Protein AF-A0A193GA38-F1 (afdb_monomer_lite)

Structure (mmCIF, N/CA/C/O backbone):
data_AF-A0A193GA38-F1
#
_entry.id   AF-A0A193GA38-F1
#
loop_
_atom_site.group_PDB
_atom_site.id
_atom_site.type_symbol
_atom_site.label_atom_id
_atom_site.label_alt_id
_atom_site.label_comp_id
_atom_site.label_asym_id
_atom_site.label_entity_id
_atom_site.label_seq_id
_atom_site.pdbx_PDB_ins_code
_atom_site.Cartn_x
_atom_site.Cartn_y
_atom_site.Cartn_z
_atom_site.occupancy
_atom_site.B_iso_or_equiv
_atom_site.auth_seq_id
_atom_site.auth_comp_id
_atom_site.auth_asym_id
_atom_site.auth_atom_id
_atom_site.pdbx_PDB_model_num
ATOM 1 N N . MET A 1 1 ? -69.947 -7.173 18.883 1.00 41.47 1 MET A N 1
ATOM 2 C CA . MET A 1 1 ? -69.121 -7.983 17.957 1.00 41.47 1 MET A CA 1
ATOM 3 C C . MET A 1 1 ? -67.775 -8.250 18.630 1.00 41.47 1 MET A C 1
ATOM 5 O O . MET A 1 1 ? -67.288 -7.370 19.322 1.00 41.47 1 MET A O 1
ATOM 9 N N . LYS A 1 2 ? -67.277 -9.490 18.556 1.00 36.56 2 LYS A N 1
ATOM 10 C CA . LYS A 1 2 ? -66.236 -10.093 19.418 1.00 36.56 2 LYS A CA 1
ATOM 11 C C . LYS A 1 2 ? -64.826 -9.499 19.220 1.00 36.56 2 LYS A C 1
ATOM 13 O O . LYS A 1 2 ? -64.361 -9.419 18.090 1.00 36.56 2 LYS A O 1
ATOM 18 N N . MET A 1 3 ? -64.126 -9.218 20.326 1.00 43.97 3 MET A N 1
ATOM 19 C CA . MET A 1 3 ? -62.656 -9.133 20.397 1.00 43.97 3 MET A CA 1
ATOM 20 C C . MET A 1 3 ? -62.019 -10.499 20.110 1.00 43.97 3 MET A C 1
ATOM 22 O O . MET A 1 3 ? -62.497 -11.495 20.654 1.00 43.97 3 MET A O 1
ATOM 26 N N . LYS A 1 4 ? -60.903 -10.531 19.362 1.00 42.12 4 LYS A N 1
ATOM 27 C CA . LYS A 1 4 ? -59.878 -11.594 19.415 1.00 42.12 4 LYS A CA 1
ATOM 28 C C . LYS A 1 4 ? -58.496 -11.053 18.995 1.00 42.12 4 LYS A C 1
ATOM 30 O O . LYS A 1 4 ? -58.245 -10.861 17.814 1.00 42.12 4 LYS A O 1
ATOM 35 N N . PHE A 1 5 ? -57.602 -10.871 19.962 1.00 50.97 5 PHE A N 1
ATOM 36 C CA . PHE A 1 5 ? -56.161 -11.157 19.828 1.00 50.97 5 PHE A CA 1
ATOM 37 C C . PHE A 1 5 ? -55.951 -12.554 20.458 1.00 50.97 5 PHE A C 1
ATOM 39 O O . PHE A 1 5 ? -56.732 -12.865 21.367 1.00 50.97 5 PHE A O 1
ATOM 46 N N . PRO A 1 6 ? -55.002 -13.424 20.025 1.00 54.53 6 PRO A N 1
ATOM 47 C CA . PRO A 1 6 ? -53.568 -13.170 20.255 1.00 54.53 6 PRO A CA 1
ATOM 48 C C . PRO A 1 6 ? -52.543 -13.872 19.314 1.00 54.53 6 PRO A C 1
ATOM 50 O O . PRO A 1 6 ? -52.883 -14.694 18.472 1.00 54.53 6 PRO A O 1
ATOM 53 N N . GLN A 1 7 ? -51.262 -13.536 19.548 1.00 47.34 7 GLN A N 1
ATOM 54 C CA . GLN A 1 7 ? -50.038 -14.361 19.443 1.00 47.34 7 GLN A CA 1
ATOM 55 C C . GLN A 1 7 ? -49.780 -15.210 18.182 1.00 47.34 7 GLN A C 1
ATOM 57 O O . GLN A 1 7 ? -50.313 -16.305 18.038 1.00 47.34 7 GLN A O 1
ATOM 62 N N . LYS A 1 8 ? -48.758 -14.807 17.411 1.00 45.56 8 LYS A N 1
ATOM 63 C CA . LYS A 1 8 ? -47.645 -15.686 16.999 1.00 45.56 8 LYS A CA 1
ATOM 64 C C . LYS A 1 8 ? -46.434 -14.844 16.593 1.00 45.56 8 LYS A C 1
ATOM 66 O O . LYS A 1 8 ?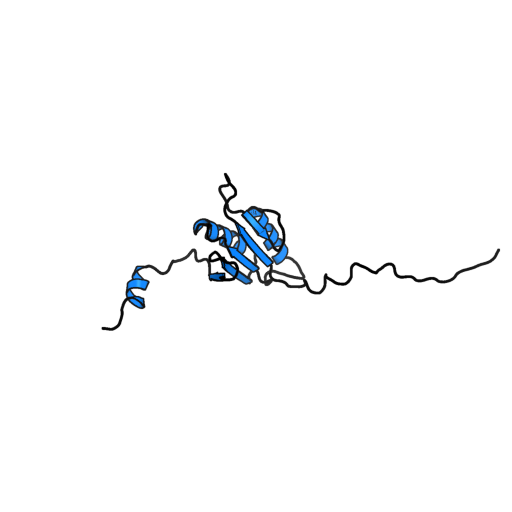 -46.381 -14.244 15.528 1.00 45.56 8 LYS A O 1
ATOM 71 N N . ILE A 1 9 ? -45.472 -14.806 17.506 1.00 56.88 9 ILE A N 1
ATOM 72 C CA . ILE A 1 9 ? -44.071 -14.493 17.248 1.00 56.88 9 ILE A CA 1
ATOM 73 C C . ILE A 1 9 ? -43.544 -15.584 16.312 1.00 56.88 9 ILE A C 1
ATOM 75 O O . ILE A 1 9 ? -43.628 -16.760 16.660 1.00 56.88 9 ILE A O 1
ATOM 79 N N . LEU A 1 10 ? -42.976 -15.212 15.167 1.00 43.78 10 LEU A N 1
ATOM 80 C CA . LEU A 1 10 ? -41.899 -15.993 14.566 1.00 43.78 10 LEU A CA 1
ATOM 81 C C . LEU A 1 10 ? -40.961 -15.054 13.807 1.00 43.78 10 LEU A C 1
ATOM 83 O O . LEU A 1 10 ? -41.205 -14.640 12.679 1.00 43.78 10 LEU A O 1
ATOM 87 N N . LEU A 1 11 ? -39.917 -14.674 14.539 1.00 49.22 11 LEU A N 1
ATOM 88 C CA . LEU A 1 11 ? -38.591 -14.287 14.079 1.00 49.22 11 LEU A CA 1
ATOM 89 C C . LEU A 1 11 ? -38.309 -14.658 12.612 1.00 49.22 11 LEU A C 1
ATOM 91 O O . LEU A 1 11 ? -37.980 -15.797 12.301 1.00 49.22 11 LEU A O 1
ATOM 95 N N . LEU A 1 12 ? -38.349 -13.654 11.738 1.00 44.19 12 LEU A N 1
ATOM 96 C CA . LEU A 1 12 ? -37.694 -13.661 10.424 1.00 44.19 12 LEU A CA 1
ATOM 97 C C . LEU A 1 12 ? -36.464 -12.735 10.445 1.00 44.19 12 LEU A C 1
ATOM 99 O O . LEU A 1 12 ? -36.134 -12.062 9.477 1.00 44.19 12 LEU A O 1
ATOM 103 N N . VAL A 1 13 ? -35.772 -12.721 11.589 1.00 47.41 13 VAL A N 1
ATOM 104 C CA . VAL A 1 13 ? -34.401 -12.219 11.739 1.00 47.41 13 VAL A CA 1
ATOM 105 C C . VAL A 1 13 ? -33.501 -13.447 11.848 1.00 47.41 13 VAL A C 1
ATOM 107 O O . VAL A 1 13 ? -33.001 -13.789 12.913 1.00 47.41 13 VAL A O 1
ATOM 110 N N . ALA A 1 14 ? -33.379 -14.186 10.752 1.00 49.59 14 ALA A N 1
ATOM 111 C CA . ALA A 1 14 ? -32.470 -15.317 10.644 1.00 49.59 14 ALA A CA 1
ATOM 112 C C . ALA A 1 14 ? -31.776 -15.217 9.286 1.00 49.59 14 ALA A C 1
ATOM 114 O O . ALA A 1 14 ? -32.366 -15.532 8.257 1.00 49.59 14 ALA A O 1
ATOM 115 N N . GLY A 1 15 ? -30.537 -14.718 9.290 1.00 44.91 15 GLY A N 1
ATOM 116 C CA . GLY A 1 15 ? -29.659 -14.834 8.124 1.00 44.91 15 GLY A CA 1
ATOM 117 C C . GLY A 1 15 ? -28.533 -13.811 7.980 1.00 44.91 15 GLY A C 1
ATOM 118 O O . GLY A 1 15 ? -27.631 -14.057 7.195 1.00 44.91 15 GLY A O 1
ATOM 119 N N . TRP A 1 16 ? -28.535 -12.689 8.709 1.00 46.88 16 TRP A N 1
ATOM 120 C CA . TRP A 1 16 ? -27.486 -11.651 8.584 1.00 46.88 16 TRP A CA 1
ATOM 121 C C . TRP A 1 16 ? -26.652 -11.465 9.855 1.00 46.88 16 TRP A C 1
ATOM 123 O O . TRP A 1 16 ? -26.016 -10.437 10.069 1.00 46.88 16 TRP A O 1
ATOM 133 N N . THR A 1 17 ? -26.627 -12.478 10.715 1.00 52.72 17 THR A N 1
ATOM 134 C CA . THR A 1 17 ? -25.878 -12.449 11.971 1.00 52.72 17 THR A CA 1
ATOM 135 C C . THR A 1 17 ? -25.004 -13.687 12.079 1.00 52.72 17 THR A C 1
ATOM 137 O O . THR A 1 17 ? -25.344 -14.570 12.849 1.00 52.72 17 THR A O 1
ATOM 140 N N . LEU A 1 18 ? -23.932 -13.788 11.280 1.00 44.47 18 LEU A N 1
ATOM 141 C CA . LEU A 1 18 ? -22.745 -14.625 11.573 1.00 44.47 18 LEU A CA 1
ATOM 142 C C . LEU A 1 18 ? -21.649 -14.486 10.491 1.00 44.47 18 LEU A C 1
ATOM 144 O O . LEU A 1 18 ? -21.163 -15.468 9.946 1.00 44.47 18 LEU A O 1
ATOM 148 N N . SER A 1 19 ? -21.238 -13.252 10.169 1.00 44.88 19 SER A N 1
ATOM 149 C CA . SER A 1 19 ? -19.885 -12.986 9.611 1.00 44.88 19 SER A CA 1
ATOM 150 C C . SER A 1 19 ? -19.359 -11.555 9.829 1.00 44.88 19 SER A C 1
ATOM 152 O O . SER A 1 19 ? -18.201 -11.283 9.542 1.00 44.88 19 SER A O 1
ATOM 154 N N . ALA A 1 20 ? -20.140 -10.633 10.407 1.00 45.25 20 ALA A N 1
ATOM 155 C CA . ALA A 1 20 ? -19.688 -9.254 10.641 1.00 45.25 20 ALA A CA 1
ATOM 156 C C . ALA A 1 20 ? -18.811 -9.066 11.900 1.00 45.25 20 ALA A C 1
ATOM 158 O O . ALA A 1 20 ? -18.139 -8.049 12.026 1.00 45.25 20 ALA A O 1
ATOM 159 N N . ALA A 1 21 ? -18.790 -10.027 12.832 1.00 38.59 21 ALA A N 1
ATOM 160 C CA . ALA A 1 21 ? -18.102 -9.877 14.122 1.00 38.59 21 ALA A CA 1
ATOM 161 C C . ALA A 1 21 ? -16.661 -10.430 14.158 1.00 38.59 21 ALA A C 1
ATOM 163 O O . ALA A 1 21 ? -15.959 -10.196 15.134 1.00 38.59 21 ALA A O 1
ATOM 164 N N . ALA A 1 22 ? -16.202 -11.124 13.107 1.00 39.72 22 ALA A N 1
ATOM 165 C CA . ALA A 1 22 ? -14.829 -11.650 13.010 1.00 39.72 22 ALA A CA 1
ATOM 166 C C . ALA A 1 22 ? -13.966 -10.950 11.936 1.00 39.72 22 ALA A C 1
ATOM 168 O O . ALA A 1 22 ? -12.769 -11.195 11.857 1.00 39.72 22 ALA A O 1
ATOM 169 N N . LEU A 1 23 ? -14.550 -10.039 11.144 1.00 43.84 23 LEU A N 1
ATOM 170 C CA . LEU A 1 23 ? -13.826 -9.113 10.252 1.00 43.84 23 LEU A CA 1
ATOM 171 C C . LEU A 1 23 ? -13.523 -7.758 10.925 1.00 43.84 23 LEU A C 1
ATOM 173 O O . LEU A 1 23 ? -12.973 -6.845 10.302 1.00 43.84 23 LEU A O 1
ATOM 177 N N . ALA A 1 24 ? -13.871 -7.621 12.208 1.00 48.03 24 ALA A N 1
ATOM 178 C CA . ALA A 1 24 ? -13.504 -6.482 13.032 1.00 48.03 24 ALA A CA 1
ATOM 179 C C . ALA A 1 24 ? -11.982 -6.500 13.277 1.00 48.03 24 ALA A C 1
ATOM 181 O O . ALA A 1 24 ? -11.478 -7.325 14.030 1.00 48.03 24 ALA A O 1
ATOM 182 N N . ALA A 1 25 ? -11.279 -5.568 12.625 1.00 58.03 25 ALA A N 1
ATOM 183 C CA . ALA A 1 25 ? -9.841 -5.286 12.733 1.00 58.03 25 ALA A CA 1
ATOM 184 C C . ALA A 1 25 ? -8.867 -6.233 12.000 1.00 58.03 25 ALA A C 1
ATOM 186 O O . ALA A 1 25 ? -7.714 -6.373 12.407 1.00 58.03 25 ALA A O 1
ATOM 187 N N . GLY A 1 26 ? -9.279 -6.822 10.872 1.00 67.25 26 GLY A N 1
ATOM 188 C CA . GLY A 1 26 ? -8.301 -7.330 9.902 1.00 67.25 26 GLY A CA 1
ATOM 189 C C . GLY A 1 26 ? -7.408 -6.193 9.364 1.00 67.25 26 GLY A C 1
ATOM 190 O O . GLY A 1 26 ? -7.885 -5.055 9.267 1.00 67.25 26 GLY A O 1
ATOM 191 N N . PRO A 1 27 ? -6.129 -6.463 9.036 1.00 82.94 27 PRO A N 1
ATOM 192 C CA . PRO A 1 27 ? -5.270 -5.472 8.399 1.00 82.94 27 PRO A CA 1
ATOM 193 C C . PRO A 1 27 ? -5.886 -5.021 7.071 1.00 82.94 27 PRO A C 1
ATOM 195 O O . PRO A 1 27 ? -6.453 -5.837 6.346 1.00 82.94 27 PRO A O 1
ATOM 198 N N . VAL A 1 28 ? -5.750 -3.736 6.746 1.00 89.94 28 VAL A N 1
ATOM 199 C CA . VAL A 1 28 ? -6.025 -3.250 5.392 1.00 89.94 28 VAL A CA 1
ATOM 200 C C . VAL A 1 28 ? -4.924 -3.773 4.490 1.00 89.94 28 VAL A C 1
ATOM 202 O O . VAL A 1 28 ? -3.749 -3.500 4.741 1.00 89.94 28 VAL A O 1
ATOM 205 N N . VAL A 1 29 ? -5.286 -4.493 3.440 1.00 91.88 29 VAL A N 1
ATOM 206 C CA . VAL A 1 29 ? -4.313 -4.969 2.453 1.00 91.88 29 VAL A CA 1
ATOM 207 C C . VAL A 1 29 ? -4.347 -4.036 1.250 1.00 91.88 29 VAL A C 1
ATOM 209 O O . VAL A 1 29 ? -5.417 -3.656 0.798 1.00 91.88 29 VAL A O 1
ATOM 212 N N . VAL A 1 30 ? -3.196 -3.608 0.747 1.00 93.06 30 VAL A N 1
ATOM 213 C CA . VAL A 1 30 ? -3.097 -2.790 -0.465 1.00 93.06 30 VAL A CA 1
ATOM 214 C C . VAL A 1 30 ? -2.190 -3.510 -1.438 1.00 93.06 30 VAL A C 1
ATOM 216 O O . VAL A 1 30 ? -0.993 -3.566 -1.185 1.00 93.06 30 VAL A O 1
ATOM 219 N N . ASP A 1 31 ? -2.713 -4.000 -2.556 1.00 92.56 31 ASP A N 1
ATOM 220 C CA . ASP A 1 31 ? -1.856 -4.501 -3.631 1.00 92.56 31 ASP A CA 1
ATOM 221 C C . ASP A 1 31 ? -1.530 -3.370 -4.598 1.00 92.56 31 ASP A C 1
ATOM 223 O O . ASP A 1 31 ? -2.422 -2.715 -5.145 1.00 92.56 31 ASP A O 1
ATOM 227 N N . ALA A 1 32 ? -0.241 -3.149 -4.822 1.00 92.69 32 ALA A N 1
ATOM 228 C CA . ALA A 1 32 ? 0.280 -2.224 -5.806 1.00 92.69 32 ALA A CA 1
ATOM 229 C C . ALA A 1 32 ? 0.706 -2.998 -7.048 1.00 92.69 32 ALA A C 1
ATOM 231 O O . ALA A 1 32 ? 1.597 -3.842 -7.002 1.00 92.69 32 ALA A O 1
ATOM 232 N N . HIS A 1 33 ? 0.081 -2.664 -8.169 1.00 91.38 33 HIS A N 1
ATOM 233 C CA . HIS A 1 33 ? 0.251 -3.348 -9.439 1.00 91.38 33 HIS A CA 1
ATOM 234 C C . HIS A 1 33 ? 0.957 -2.445 -10.448 1.00 91.38 33 HIS A C 1
ATOM 236 O O . HIS A 1 33 ? 0.744 -1.223 -10.423 1.00 91.38 33 HIS A O 1
ATOM 242 N N . PRO A 1 34 ? 1.729 -3.019 -11.387 1.00 88.88 34 PRO A N 1
ATOM 243 C CA . PRO A 1 34 ? 2.351 -2.255 -12.452 1.00 88.88 34 PRO A CA 1
ATOM 244 C C . PRO A 1 34 ? 1.297 -1.508 -13.282 1.00 88.88 34 PRO A C 1
ATOM 246 O O . PRO A 1 34 ? 0.129 -1.916 -13.336 1.00 88.88 34 PRO A O 1
ATOM 249 N N . PRO A 1 35 ? 1.689 -0.410 -13.951 1.00 86.25 35 PRO A N 1
ATOM 250 C CA . PRO A 1 35 ? 0.793 0.309 -14.837 1.00 86.25 35 PRO A CA 1
ATOM 251 C C . PRO A 1 35 ? 0.174 -0.639 -15.868 1.00 86.25 35 PRO A C 1
ATOM 253 O O . PRO A 1 35 ? 0.875 -1.399 -16.541 1.00 86.25 35 PRO A O 1
ATOM 256 N N . ALA A 1 36 ? -1.149 -0.574 -16.026 1.00 83.62 36 ALA A N 1
ATOM 257 C CA . ALA A 1 36 ? -1.815 -1.236 -17.141 1.00 83.62 36 ALA A CA 1
ATOM 258 C C . ALA A 1 36 ? -1.210 -0.748 -18.470 1.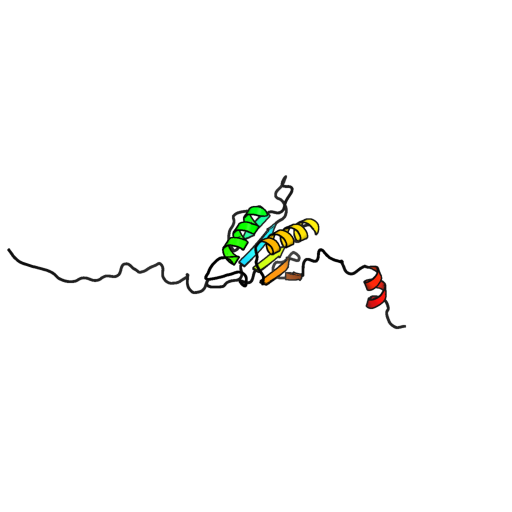00 83.62 36 ALA A C 1
ATOM 260 O O . ALA A 1 36 ? -0.686 0.365 -18.548 1.00 83.62 36 ALA A O 1
ATOM 261 N N . LYS A 1 37 ? -1.286 -1.553 -19.536 1.00 80.75 37 LYS A N 1
ATOM 262 C CA . LYS A 1 37 ? -0.736 -1.172 -20.850 1.00 80.75 37 LYS A CA 1
ATOM 263 C C . LYS A 1 37 ? -1.218 0.229 -21.259 1.00 80.75 37 LYS A C 1
ATOM 265 O O . LYS A 1 37 ? -2.414 0.455 -21.405 1.00 80.75 37 LYS A O 1
ATOM 270 N N . GLY A 1 38 ? -0.272 1.156 -21.436 1.00 76.31 38 GLY A N 1
ATOM 271 C CA . GLY A 1 38 ? -0.533 2.553 -21.809 1.00 76.31 38 GLY A CA 1
ATOM 272 C C . GLY A 1 38 ? -0.757 3.525 -20.641 1.00 76.31 38 GLY A C 1
ATOM 273 O O . GLY A 1 38 ? -0.822 4.733 -20.871 1.00 76.31 38 GLY A O 1
ATOM 274 N N . ALA A 1 39 ? -0.833 3.046 -19.398 1.00 81.00 39 ALA A N 1
ATOM 275 C CA . ALA A 1 39 ? -0.890 3.890 -18.210 1.00 81.00 39 ALA A CA 1
ATOM 276 C C . ALA A 1 39 ? 0.516 4.334 -17.776 1.00 81.00 39 ALA A C 1
ATOM 278 O O . ALA A 1 39 ? 1.494 3.606 -17.925 1.00 81.00 39 ALA A O 1
ATOM 279 N N . LYS A 1 40 ? 0.610 5.545 -17.216 1.00 83.88 40 LYS A N 1
ATOM 280 C CA . LYS A 1 40 ? 1.870 6.124 -16.711 1.00 83.88 40 LYS A CA 1
ATOM 281 C C . LYS A 1 40 ? 2.079 5.925 -15.211 1.00 83.88 40 LYS A C 1
ATOM 283 O O . LYS A 1 40 ? 3.101 6.349 -14.689 1.00 83.88 40 LYS A O 1
ATOM 288 N N . SER A 1 41 ? 1.094 5.365 -14.518 1.00 86.12 41 SER A N 1
ATOM 289 C CA . SER A 1 41 ? 1.091 5.248 -13.065 1.00 86.12 41 SER A CA 1
ATOM 290 C C . SER A 1 41 ? 0.648 3.855 -12.627 1.00 86.12 41 SER A C 1
ATOM 292 O O . SER A 1 41 ? -0.178 3.248 -13.321 1.00 86.12 41 SER A O 1
ATOM 294 N N . PRO A 1 42 ? 1.126 3.382 -11.465 1.00 91.00 42 PRO A N 1
ATOM 295 C CA . PRO A 1 42 ? 0.643 2.153 -10.852 1.00 91.00 42 PRO A CA 1
ATOM 296 C C . PRO A 1 42 ? -0.857 2.211 -10.566 1.00 91.00 42 PRO A C 1
ATOM 298 O O . PRO A 1 42 ? -1.453 3.293 -10.464 1.00 91.00 42 PRO A O 1
ATOM 301 N N . GLN A 1 43 ? -1.447 1.033 -10.406 1.00 93.69 43 GLN A N 1
ATOM 302 C CA . GLN A 1 43 ? -2.829 0.870 -9.966 1.00 93.69 43 GLN A CA 1
ATOM 303 C C . GLN A 1 43 ? -2.872 0.070 -8.675 1.00 93.69 43 GLN A C 1
ATOM 305 O O . GLN A 1 43 ? -1.995 -0.752 -8.421 1.00 93.69 43 GLN A O 1
ATOM 310 N N . TYR A 1 44 ? -3.919 0.286 -7.889 1.00 93.69 44 TYR A N 1
ATOM 311 C CA . TYR A 1 44 ? -4.013 -0.277 -6.550 1.00 93.69 44 TYR A CA 1
ATOM 312 C C . TYR A 1 44 ? -5.325 -1.021 -6.354 1.00 93.69 44 TYR A C 1
ATOM 314 O O . TYR A 1 44 ? -6.350 -0.613 -6.897 1.00 93.69 44 TYR A O 1
ATOM 322 N N . THR A 1 45 ? -5.305 -2.084 -5.566 1.00 93.19 45 THR A N 1
ATOM 323 C CA . THR A 1 45 ? -6.510 -2.682 -4.974 1.00 93.19 45 THR A CA 1
ATOM 324 C C . THR A 1 45 ? -6.412 -2.564 -3.460 1.00 93.19 45 THR A C 1
ATOM 326 O O . THR A 1 45 ? -5.313 -2.445 -2.919 1.00 93.19 45 THR A O 1
ATOM 329 N N . VAL A 1 46 ? -7.555 -2.509 -2.781 1.00 90.38 46 VAL A N 1
ATOM 330 C CA . VAL A 1 46 ? -7.622 -2.426 -1.318 1.00 90.38 46 VAL A CA 1
ATOM 331 C C . VAL A 1 46 ? -8.495 -3.564 -0.814 1.00 90.38 46 VAL A C 1
ATOM 333 O O . VAL A 1 46 ? -9.602 -3.756 -1.309 1.00 90.38 46 VAL A O 1
ATOM 336 N N . ASP A 1 47 ? -8.001 -4.295 0.178 1.00 87.00 47 ASP A N 1
ATOM 337 C CA . ASP A 1 47 ? -8.562 -5.548 0.668 1.00 87.00 47 ASP A CA 1
ATOM 338 C C . ASP A 1 47 ? -8.808 -6.532 -0.498 1.00 87.00 47 ASP A C 1
ATOM 340 O O . ASP A 1 47 ? -8.114 -6.502 -1.511 1.00 87.00 47 ASP A O 1
ATOM 344 N N . ALA A 1 48 ? -9.795 -7.420 -0.379 1.00 76.25 48 ALA A N 1
ATOM 345 C CA . ALA A 1 48 ? -10.163 -8.353 -1.446 1.00 76.25 48 ALA A CA 1
ATOM 346 C C . ALA A 1 48 ? -10.956 -7.693 -2.602 1.00 76.25 48 ALA A C 1
ATOM 348 O O . ALA A 1 48 ? -11.639 -8.392 -3.355 1.00 76.25 48 ALA A O 1
ATOM 349 N N . ASP A 1 49 ? -10.927 -6.359 -2.728 1.00 78.75 49 ASP A N 1
ATOM 350 C CA . ASP A 1 49 ? -11.599 -5.656 -3.822 1.00 78.75 49 ASP A CA 1
ATOM 351 C C . ASP A 1 49 ? -10.853 -5.883 -5.147 1.00 78.75 49 ASP A C 1
ATOM 353 O O . ASP A 1 49 ? -9.626 -5.873 -5.229 1.00 78.75 49 ASP A O 1
ATOM 357 N N . THR A 1 50 ? -11.614 -6.059 -6.222 1.00 80.69 50 THR A N 1
ATOM 358 C CA . THR A 1 50 ? -11.083 -6.210 -7.585 1.00 80.69 50 THR A CA 1
ATOM 359 C C . THR A 1 50 ? -10.960 -4.872 -8.310 1.00 80.69 50 THR A C 1
ATOM 361 O O . THR A 1 50 ? -10.335 -4.784 -9.374 1.00 80.69 50 THR A O 1
ATOM 364 N N . ARG A 1 51 ? -11.544 -3.806 -7.751 1.00 89.06 51 ARG A N 1
ATOM 365 C CA . ARG A 1 51 ? -11.539 -2.478 -8.351 1.00 89.06 51 ARG A CA 1
ATOM 366 C C . ARG A 1 51 ? -10.136 -1.872 -8.355 1.00 89.06 51 ARG A C 1
ATOM 368 O O . ARG A 1 51 ? -9.561 -1.579 -7.313 1.00 89.06 51 ARG A O 1
ATOM 375 N N . ARG A 1 52 ? -9.639 -1.570 -9.557 1.00 90.81 52 ARG A N 1
ATOM 376 C CA . ARG A 1 52 ? -8.393 -0.821 -9.756 1.00 90.81 52 ARG A CA 1
ATOM 377 C C . ARG A 1 52 ? -8.586 0.655 -9.421 1.00 90.81 52 ARG A C 1
ATOM 379 O O . ARG A 1 52 ? -9.435 1.326 -10.008 1.00 90.81 52 ARG A O 1
ATOM 386 N N . LEU A 1 53 ? -7.780 1.138 -8.485 1.00 92.62 53 LEU A N 1
ATOM 387 C CA . LEU A 1 53 ? -7.741 2.513 -8.010 1.00 92.62 53 LEU A CA 1
ATOM 388 C C . LEU A 1 53 ? -6.508 3.234 -8.556 1.00 92.62 53 LEU A C 1
ATOM 390 O O . LEU A 1 53 ? -5.430 2.646 -8.664 1.00 92.62 53 LEU A O 1
ATOM 394 N N . ASP A 1 54 ? -6.652 4.522 -8.854 1.00 92.88 54 ASP A N 1
ATOM 395 C CA . ASP A 1 54 ? -5.506 5.420 -9.014 1.00 92.88 54 ASP A CA 1
ATOM 396 C C . ASP A 1 54 ? -4.951 5.874 -7.644 1.00 92.88 54 ASP A C 1
ATOM 398 O O . ASP A 1 54 ? -5.528 5.607 -6.586 1.00 92.88 54 ASP A O 1
ATOM 402 N N . GLY A 1 55 ? -3.818 6.584 -7.639 1.00 91.81 55 GLY A N 1
ATOM 403 C CA . GLY A 1 55 ? -3.181 7.026 -6.390 1.00 91.81 55 GLY A CA 1
ATOM 404 C C . GLY A 1 55 ? -4.038 7.987 -5.556 1.00 91.81 55 GLY A C 1
ATOM 405 O O . GLY A 1 55 ? -3.966 7.975 -4.327 1.00 91.81 55 GLY A O 1
ATOM 406 N N . LYS A 1 56 ? -4.896 8.795 -6.188 1.00 93.88 56 LYS A N 1
ATOM 407 C CA . LYS A 1 56 ? -5.802 9.703 -5.471 1.00 93.88 56 LYS A CA 1
ATOM 408 C C . LYS A 1 56 ? -6.914 8.909 -4.789 1.00 93.88 56 LYS A C 1
ATOM 410 O O . LYS A 1 56 ? -7.219 9.165 -3.624 1.00 93.88 56 LYS A O 1
ATOM 415 N N . GLN A 1 57 ? -7.496 7.950 -5.501 1.00 94.62 57 GLN A N 1
ATOM 416 C CA . GLN A 1 57 ? -8.537 7.060 -4.994 1.00 94.62 57 GLN A CA 1
ATOM 417 C C . GLN A 1 57 ? -8.017 6.180 -3.852 1.00 94.62 57 GLN A C 1
ATOM 419 O O . GLN A 1 57 ? -8.698 6.056 -2.835 1.00 94.62 57 GLN A O 1
ATOM 424 N N . LEU A 1 58 ? -6.789 5.658 -3.962 1.00 95.50 58 LEU A N 1
ATOM 425 C CA . LEU A 1 58 ? -6.126 4.949 -2.864 1.00 95.50 58 LEU A CA 1
ATOM 426 C C . LEU A 1 58 ? -6.001 5.839 -1.619 1.00 95.50 58 LEU A C 1
ATOM 428 O O . LEU A 1 58 ? -6.398 5.441 -0.524 1.00 95.50 58 LEU A O 1
ATOM 432 N N . GLY A 1 59 ? -5.485 7.062 -1.779 1.00 93.88 59 GLY A N 1
ATOM 433 C CA . GLY A 1 59 ? -5.339 8.003 -0.667 1.00 93.88 59 GLY A CA 1
ATOM 434 C C . GLY A 1 59 ? -6.671 8.320 0.020 1.00 93.88 59 GLY A C 1
ATOM 435 O O . GLY A 1 59 ? -6.729 8.395 1.246 1.00 93.88 59 GLY A O 1
ATOM 436 N N . GLN A 1 60 ? -7.754 8.449 -0.752 1.00 94.69 60 GLN A N 1
ATOM 437 C CA . GLN A 1 60 ? -9.106 8.649 -0.223 1.00 94.69 60 GLN A CA 1
ATOM 438 C C . GLN A 1 60 ? -9.632 7.421 0.527 1.00 94.69 60 GLN A C 1
ATOM 440 O O . GLN A 1 60 ? -10.196 7.585 1.608 1.00 94.69 60 GLN A O 1
ATOM 445 N N . ALA A 1 61 ? -9.426 6.215 -0.009 1.00 93.00 61 ALA A N 1
ATOM 446 C CA . ALA A 1 61 ? -9.840 4.969 0.635 1.00 93.00 61 ALA A CA 1
ATOM 447 C C . ALA A 1 61 ? -9.146 4.787 1.995 1.00 93.00 61 ALA A C 1
ATOM 449 O O . ALA A 1 61 ? -9.805 4.571 3.011 1.00 93.00 61 ALA A O 1
ATOM 450 N N . LEU A 1 62 ? -7.827 4.984 2.046 1.00 94.31 62 LEU A N 1
ATOM 451 C CA . LEU A 1 62 ? -7.061 4.901 3.291 1.00 94.31 62 LEU A CA 1
ATOM 452 C C . LEU A 1 62 ? -7.420 6.025 4.273 1.00 94.31 62 LEU A C 1
ATOM 454 O O . LEU A 1 62 ? -7.541 5.780 5.470 1.00 94.31 62 LEU A O 1
ATOM 458 N N . ALA A 1 63 ? -7.663 7.245 3.789 1.00 93.38 63 ALA A N 1
ATOM 459 C CA . ALA A 1 63 ? -8.109 8.343 4.645 1.00 93.38 63 ALA A CA 1
ATOM 460 C C . ALA A 1 63 ? -9.513 8.103 5.226 1.00 93.38 63 ALA A C 1
ATOM 462 O O . ALA A 1 63 ? -9.802 8.564 6.332 1.00 93.38 63 ALA A O 1
ATOM 463 N N . ALA A 1 64 ? -10.385 7.392 4.503 1.00 92.38 64 ALA A N 1
ATOM 464 C CA . ALA A 1 64 ? -11.678 6.966 5.025 1.00 92.38 64 ALA A CA 1
ATOM 465 C C . ALA A 1 64 ? -11.497 5.959 6.168 1.00 92.38 64 ALA A C 1
ATOM 467 O O . ALA A 1 64 ? -12.107 6.137 7.220 1.00 92.38 64 ALA A O 1
ATOM 468 N N . VAL A 1 65 ? -10.588 4.986 6.020 1.00 91.19 65 VAL A N 1
ATOM 469 C CA . VAL A 1 65 ? -10.225 4.055 7.104 1.00 91.19 65 VAL A CA 1
ATOM 470 C C . VAL A 1 65 ? -9.640 4.797 8.307 1.00 91.19 65 VAL A C 1
ATOM 472 O O . VAL A 1 65 ? -10.049 4.553 9.440 1.00 91.19 65 VAL A O 1
ATOM 475 N N . ALA A 1 66 ? -8.732 5.749 8.083 1.00 91.25 66 ALA A N 1
ATOM 476 C CA . ALA A 1 66 ? -8.099 6.510 9.160 1.00 91.25 66 ALA A CA 1
ATOM 477 C C . ALA A 1 66 ? -9.104 7.300 10.020 1.00 91.25 66 ALA A C 1
ATOM 479 O O . ALA A 1 66 ? -8.852 7.545 11.201 1.00 91.25 66 ALA A O 1
ATOM 480 N N . LYS A 1 67 ? -10.228 7.712 9.419 1.00 91.44 67 LYS A N 1
ATOM 481 C CA . LYS A 1 67 ? -11.313 8.471 10.062 1.00 91.44 67 LYS A CA 1
ATOM 482 C C . LYS A 1 67 ? -12.455 7.589 10.568 1.00 91.44 67 LYS A C 1
ATOM 484 O O . LYS A 1 67 ? -13.356 8.101 11.233 1.00 91.44 67 LYS A O 1
ATOM 489 N N . ASP A 1 68 ? -12.441 6.301 10.241 1.00 88.19 68 ASP A N 1
ATOM 490 C CA . ASP A 1 68 ? -13.454 5.356 10.683 1.00 88.19 68 ASP A CA 1
ATOM 491 C C . ASP A 1 68 ? -13.361 5.140 12.201 1.00 88.19 68 ASP A C 1
ATOM 493 O O . ASP A 1 68 ? -12.272 4.986 12.755 1.00 88.19 68 ASP A O 1
ATOM 497 N N . LYS A 1 69 ? -14.508 5.138 12.888 1.00 85.00 69 LYS A N 1
ATOM 498 C CA . LYS A 1 69 ? -14.552 5.038 14.356 1.00 85.00 69 LYS A CA 1
ATOM 499 C C . LYS A 1 69 ? -14.180 3.649 14.880 1.00 85.00 69 LYS A C 1
ATOM 501 O O . LYS A 1 69 ? -13.762 3.553 16.029 1.00 85.00 69 LYS A O 1
ATOM 506 N N . ALA A 1 70 ? -14.365 2.596 14.085 1.00 86.88 70 ALA A N 1
ATOM 507 C CA . ALA A 1 70 ? -14.070 1.222 14.484 1.00 86.88 70 ALA A CA 1
ATOM 508 C C . ALA A 1 70 ? -12.624 0.818 14.153 1.00 86.88 70 ALA A C 1
ATOM 510 O O . ALA A 1 70 ? -12.038 0.007 14.867 1.00 86.88 70 ALA A O 1
ATOM 511 N N . ARG A 1 71 ? -12.050 1.384 13.085 1.00 85.69 71 ARG A N 1
ATOM 512 C CA . ARG A 1 71 ? -10.684 1.121 12.610 1.00 85.69 71 ARG A CA 1
ATOM 513 C C . ARG A 1 71 ? -9.684 2.194 13.062 1.00 85.69 71 ARG A C 1
ATOM 515 O O . ARG A 1 71 ? -8.756 1.917 13.826 1.00 85.69 71 ARG A O 1
ATOM 522 N N . GLY A 1 72 ? -9.853 3.424 12.585 1.00 90.19 72 GLY A N 1
ATOM 523 C CA . GLY A 1 72 ? -8.979 4.559 12.881 1.00 90.19 72 GLY A CA 1
ATOM 524 C C . GLY A 1 72 ? -7.565 4.466 12.284 1.00 90.19 72 GLY A C 1
ATOM 525 O O . GLY A 1 72 ? -7.151 3.464 11.700 1.00 90.19 72 GLY A O 1
ATOM 526 N N . ALA A 1 73 ? -6.782 5.533 12.471 1.00 90.69 73 ALA A N 1
ATOM 527 C CA . ALA A 1 73 ? -5.445 5.706 11.881 1.00 90.69 73 ALA A CA 1
ATOM 528 C C . ALA A 1 73 ? -4.391 4.654 12.292 1.00 90.69 73 ALA A C 1
ATOM 530 O O . ALA A 1 73 ? -3.372 4.506 11.614 1.00 90.69 73 ALA A O 1
ATOM 531 N N . ASN A 1 74 ? -4.620 3.935 13.395 1.00 89.50 74 ASN A N 1
ATOM 532 C CA . ASN A 1 74 ? -3.729 2.881 13.891 1.00 89.50 74 ASN A CA 1
ATOM 533 C C . ASN A 1 74 ? -4.047 1.493 13.317 1.00 89.50 74 ASN A C 1
ATOM 535 O O . ASN A 1 74 ? -3.340 0.538 13.643 1.00 89.50 74 ASN A O 1
ATOM 539 N N . THR A 1 75 ? -5.084 1.367 12.478 1.00 90.12 75 THR A N 1
ATOM 540 C CA . THR A 1 75 ? -5.374 0.102 11.793 1.00 90.12 75 THR A CA 1
ATOM 541 C C . THR A 1 75 ? -4.147 -0.338 10.993 1.00 90.12 75 THR A C 1
ATOM 543 O O . THR A 1 75 ? -3.614 0.478 10.236 1.00 90.12 75 THR A O 1
ATOM 546 N N . PRO A 1 76 ? -3.676 -1.589 11.153 1.00 91.00 76 PRO A N 1
ATOM 547 C CA . PRO A 1 76 ? -2.537 -2.084 10.394 1.00 91.00 76 PRO A CA 1
ATOM 548 C C . PRO A 1 76 ? -2.821 -2.049 8.891 1.00 91.00 76 PRO A C 1
ATOM 550 O O . PRO A 1 76 ? -3.885 -2.484 8.454 1.00 91.00 76 PRO A O 1
ATOM 553 N N . VAL A 1 77 ? -1.862 -1.563 8.110 1.00 91.94 77 VAL A N 1
ATOM 554 C CA . VAL A 1 77 ? -1.891 -1.579 6.646 1.00 91.94 77 VAL A CA 1
ATOM 555 C C . VAL A 1 77 ? -0.720 -2.414 6.148 1.00 91.94 77 VAL A C 1
ATOM 557 O O . VAL A 1 77 ? 0.434 -2.106 6.450 1.00 91.94 77 VAL A O 1
ATOM 560 N N . ALA A 1 78 ? -1.013 -3.455 5.379 1.00 92.19 78 ALA A N 1
ATOM 561 C CA . ALA A 1 78 ? -0.028 -4.236 4.649 1.00 92.19 78 ALA A CA 1
ATOM 562 C C . ALA A 1 78 ? -0.039 -3.787 3.188 1.00 92.19 78 ALA A C 1
ATOM 564 O O . ALA A 1 78 ? -1.038 -3.948 2.494 1.00 92.19 78 ALA A O 1
ATOM 565 N N . VAL A 1 79 ? 1.063 -3.204 2.729 1.00 93.00 79 VAL A N 1
ATOM 566 C CA . VAL A 1 79 ? 1.234 -2.788 1.338 1.00 93.00 79 VAL A CA 1
ATOM 567 C C . VAL A 1 79 ? 2.056 -3.842 0.623 1.00 93.00 79 VAL A C 1
ATOM 569 O O . VAL A 1 79 ? 3.225 -4.043 0.936 1.00 93.00 79 VAL A O 1
ATOM 572 N N . LEU A 1 80 ? 1.435 -4.508 -0.330 1.00 91.75 80 LEU A N 1
ATOM 573 C CA . LEU A 1 80 ? 2.005 -5.559 -1.142 1.00 91.75 80 LEU A CA 1
ATOM 574 C C . LEU A 1 80 ? 2.457 -4.950 -2.469 1.00 91.75 80 LEU A C 1
ATOM 576 O O . LEU A 1 80 ? 1.662 -4.363 -3.199 1.00 91.75 80 LEU A O 1
ATOM 580 N N . VAL A 1 81 ? 3.748 -5.027 -2.757 1.00 91.44 81 VAL A N 1
ATOM 581 C CA . VAL A 1 81 ? 4.384 -4.358 -3.891 1.00 91.44 81 VAL A CA 1
ATOM 582 C C . VAL A 1 81 ? 4.771 -5.395 -4.931 1.00 91.44 81 VAL A C 1
ATOM 584 O O . VAL A 1 81 ? 5.542 -6.315 -4.651 1.00 91.44 81 VAL A O 1
ATOM 587 N N . ASP A 1 82 ? 4.240 -5.229 -6.141 1.00 89.12 82 ASP A N 1
ATOM 588 C CA . ASP A 1 82 ? 4.660 -6.017 -7.292 1.00 89.12 82 ASP A CA 1
ATOM 589 C C . ASP A 1 82 ? 6.144 -5.736 -7.617 1.00 89.12 82 ASP A C 1
ATOM 591 O O . ASP A 1 82 ? 6.540 -4.567 -7.715 1.00 89.12 82 ASP A O 1
ATOM 595 N N . PRO A 1 83 ? 6.983 -6.775 -7.797 1.00 86.25 83 PRO A N 1
ATOM 596 C CA . PRO A 1 83 ? 8.413 -6.616 -8.068 1.00 86.25 83 PRO A CA 1
ATOM 597 C C . PRO A 1 83 ? 8.726 -5.898 -9.392 1.00 86.25 83 PRO A C 1
ATOM 599 O O . PRO A 1 83 ? 9.861 -5.466 -9.591 1.00 86.25 83 PRO A O 1
ATOM 602 N N . ALA A 1 84 ? 7.758 -5.754 -10.301 1.00 88.69 84 ALA A N 1
ATOM 603 C CA . ALA A 1 84 ? 7.904 -4.987 -11.536 1.00 88.69 84 ALA A CA 1
ATOM 604 C C . ALA A 1 84 ? 7.790 -3.464 -11.331 1.00 88.69 84 ALA A C 1
ATOM 606 O O . ALA A 1 84 ? 8.039 -2.704 -12.272 1.00 88.69 84 ALA A O 1
ATOM 607 N N . LEU A 1 85 ? 7.402 -2.996 -10.139 1.00 88.19 85 LEU A N 1
ATOM 608 C CA . LEU A 1 85 ? 7.314 -1.568 -9.836 1.00 88.19 85 LEU A CA 1
ATOM 609 C C . LEU A 1 85 ? 8.697 -0.937 -9.664 1.00 88.19 85 LEU A C 1
ATOM 611 O O . LEU A 1 85 ? 9.594 -1.489 -9.027 1.00 88.19 85 LEU A O 1
ATOM 615 N N . SER A 1 86 ? 8.864 0.271 -10.204 1.00 87.88 86 SER A N 1
ATOM 616 C CA . SER A 1 86 ? 10.109 1.018 -10.040 1.00 87.88 86 SER A CA 1
ATOM 617 C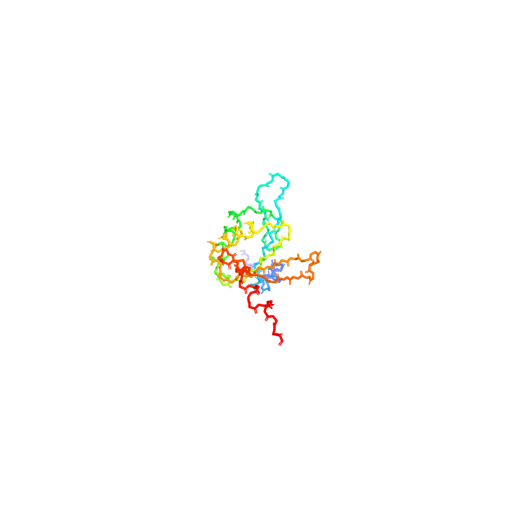 C . SER A 1 86 ? 10.217 1.631 -8.641 1.00 87.88 86 SER A C 1
ATOM 619 O O . SER A 1 86 ? 9.223 1.872 -7.955 1.00 87.88 86 SER A O 1
ATOM 621 N N . MET A 1 87 ? 11.432 2.001 -8.234 1.00 84.56 87 MET A N 1
ATOM 622 C CA . MET A 1 87 ? 11.646 2.719 -6.969 1.00 84.56 87 MET A CA 1
ATOM 623 C C . MET A 1 87 ? 10.875 4.053 -6.905 1.00 84.56 87 MET A C 1
ATOM 625 O O . MET A 1 87 ? 10.426 4.469 -5.834 1.00 84.56 87 MET A O 1
ATOM 629 N N . ASN A 1 88 ? 10.684 4.716 -8.052 1.00 87.06 88 ASN A N 1
ATOM 630 C CA . ASN A 1 88 ? 9.876 5.933 -8.139 1.00 87.06 88 ASN A CA 1
ATOM 631 C C . ASN A 1 88 ? 8.396 5.650 -7.861 1.00 87.06 88 ASN A C 1
ATOM 633 O O . ASN A 1 88 ? 7.759 6.420 -7.143 1.00 87.06 88 ASN A O 1
ATOM 637 N N . ASP A 1 89 ? 7.867 4.541 -8.380 1.00 89.69 89 ASP A N 1
ATOM 638 C CA . ASP A 1 89 ? 6.488 4.118 -8.131 1.00 89.69 89 ASP A CA 1
ATOM 639 C C . ASP A 1 89 ? 6.263 3.816 -6.648 1.00 89.69 89 ASP A C 1
ATOM 641 O O . ASP A 1 89 ? 5.304 4.303 -6.046 1.00 89.69 89 ASP A O 1
ATOM 645 N N . VAL A 1 90 ? 7.199 3.089 -6.032 1.00 89.62 90 VAL A N 1
ATOM 646 C CA . VAL A 1 90 ? 7.169 2.767 -4.598 1.00 89.62 90 VAL A CA 1
ATOM 647 C C . VAL A 1 90 ? 7.247 4.036 -3.744 1.00 89.62 90 VAL A C 1
ATOM 649 O O . VAL A 1 90 ? 6.503 4.183 -2.774 1.00 89.62 90 VAL A O 1
ATOM 652 N N . SER A 1 91 ? 8.089 4.997 -4.127 1.00 89.12 91 SER A N 1
ATOM 653 C CA . SER A 1 91 ? 8.205 6.287 -3.433 1.00 89.12 91 SER A CA 1
ATOM 654 C C . SER A 1 91 ? 6.925 7.124 -3.546 1.00 89.12 91 SER A C 1
ATOM 656 O O . SER A 1 91 ? 6.483 7.740 -2.569 1.00 89.12 91 SER A O 1
ATOM 658 N N . ALA A 1 92 ? 6.295 7.135 -4.725 1.00 89.00 92 ALA A N 1
ATOM 659 C CA . ALA A 1 92 ? 5.023 7.814 -4.949 1.00 89.00 92 ALA A CA 1
ATOM 660 C C . ALA A 1 92 ? 3.891 7.176 -4.127 1.00 89.00 92 ALA A C 1
ATOM 662 O O . ALA A 1 92 ? 3.133 7.892 -3.466 1.00 89.00 92 ALA A O 1
ATOM 663 N N . LEU A 1 93 ? 3.825 5.843 -4.098 1.00 91.81 93 LEU A N 1
ATOM 664 C CA . LEU A 1 93 ? 2.907 5.081 -3.253 1.00 91.81 93 LEU 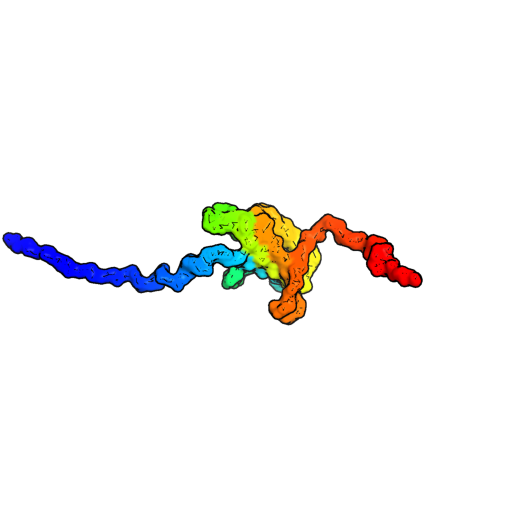A CA 1
ATOM 665 C C . LEU A 1 93 ? 3.107 5.405 -1.768 1.00 91.81 93 LEU A C 1
ATOM 667 O O . LEU A 1 93 ? 2.152 5.778 -1.086 1.00 91.81 93 LEU A O 1
ATOM 671 N N . ALA A 1 94 ? 4.345 5.347 -1.272 1.00 91.12 94 ALA A N 1
ATOM 672 C CA . ALA A 1 94 ? 4.650 5.647 0.124 1.00 91.12 94 ALA A CA 1
ATOM 673 C C . ALA A 1 94 ? 4.213 7.069 0.516 1.00 91.12 94 ALA A C 1
ATOM 675 O O . ALA A 1 94 ? 3.683 7.293 1.608 1.00 91.12 94 ALA A O 1
ATOM 676 N N . ARG A 1 95 ? 4.356 8.037 -0.400 1.00 91.25 95 ARG A N 1
ATOM 677 C CA . ARG A 1 95 ? 3.863 9.405 -0.201 1.00 91.25 95 ARG A CA 1
ATOM 678 C C . ARG A 1 95 ? 2.340 9.456 -0.080 1.00 91.25 95 ARG A C 1
ATOM 680 O O . ARG A 1 95 ? 1.850 10.125 0.831 1.00 91.25 95 ARG A O 1
ATOM 687 N N . VAL A 1 96 ? 1.609 8.764 -0.955 1.00 93.06 96 VAL A N 1
ATOM 688 C CA . VAL A 1 96 ? 0.137 8.674 -0.903 1.00 93.06 96 VAL A CA 1
ATOM 689 C C . VAL A 1 96 ? -0.316 8.070 0.425 1.00 93.06 96 VAL A C 1
ATOM 691 O O . VAL A 1 96 ? -1.157 8.651 1.115 1.00 93.06 96 VAL A O 1
ATOM 694 N N . VAL A 1 97 ? 0.283 6.948 0.829 1.00 91.94 97 VAL A N 1
ATOM 695 C CA . VAL A 1 97 ? -0.062 6.269 2.083 1.00 91.94 97 VAL A CA 1
ATOM 696 C C . VAL A 1 97 ? 0.242 7.163 3.287 1.00 91.94 97 VAL A C 1
ATOM 698 O O . VAL A 1 97 ? -0.617 7.336 4.149 1.00 91.94 97 VAL A O 1
ATOM 701 N N . ARG A 1 98 ? 1.398 7.836 3.321 1.00 89.38 98 ARG A N 1
ATOM 702 C CA . ARG A 1 98 ? 1.734 8.789 4.393 1.00 89.38 98 ARG A CA 1
ATOM 703 C C . ARG A 1 98 ? 0.727 9.940 4.487 1.00 89.38 98 ARG A C 1
ATOM 705 O O . ARG A 1 98 ? 0.368 10.360 5.586 1.00 89.38 98 ARG A O 1
ATOM 712 N N . GLN A 1 99 ? 0.271 10.455 3.345 1.00 92.81 99 GLN A N 1
ATOM 713 C CA . GLN A 1 99 ? -0.705 11.548 3.275 1.00 92.81 99 GLN A CA 1
ATOM 714 C C . GLN A 1 99 ? -2.123 11.126 3.683 1.00 92.81 99 GLN A C 1
ATOM 716 O O . GLN A 1 99 ? -2.914 11.985 4.068 1.00 92.81 99 GLN A O 1
ATOM 721 N N . SER A 1 100 ? -2.441 9.829 3.651 1.00 91.88 100 SER A N 1
ATOM 722 C CA . SER A 1 100 ? -3.751 9.318 4.080 1.00 91.88 100 SER A CA 1
ATOM 723 C C . SER A 1 100 ? -3.995 9.423 5.593 1.00 91.88 100 SER A C 1
ATOM 725 O O . SER A 1 100 ? -5.140 9.393 6.036 1.00 91.88 100 SER A O 1
ATOM 727 N N . GLY A 1 101 ? -2.931 9.579 6.391 1.00 91.12 101 GLY A N 1
ATOM 728 C CA . GLY A 1 101 ? -3.004 9.681 7.850 1.00 91.12 101 GLY A CA 1
ATOM 729 C C . GLY A 1 101 ? -2.795 8.362 8.598 1.00 91.12 101 GLY A C 1
ATOM 730 O O . GLY A 1 101 ? -2.682 8.397 9.823 1.00 91.12 101 GLY A O 1
ATOM 731 N N . MET A 1 102 ? -2.676 7.236 7.886 1.00 91.88 102 MET A N 1
ATOM 732 C CA . MET A 1 102 ? -2.351 5.930 8.470 1.00 91.88 102 MET A CA 1
ATOM 733 C C . MET A 1 102 ? -0.985 5.947 9.170 1.00 91.88 102 MET A C 1
ATOM 735 O O . MET A 1 102 ? -0.031 6.561 8.684 1.00 91.88 102 MET A O 1
ATOM 739 N N . LYS A 1 103 ? -0.897 5.290 10.332 1.00 89.62 103 LYS A N 1
ATOM 740 C CA . LYS A 1 103 ? 0.300 5.293 11.197 1.00 89.62 103 LYS A CA 1
ATOM 741 C C . LYS A 1 103 ? 1.008 3.948 11.281 1.00 89.62 103 LYS A C 1
ATOM 743 O O . LYS A 1 103 ? 2.212 3.925 11.502 1.00 89.62 103 LYS A O 1
ATOM 748 N N . ASN A 1 104 ? 0.277 2.855 11.092 1.00 89.62 104 ASN A N 1
ATOM 749 C CA . ASN A 1 104 ? 0.810 1.502 11.173 1.00 89.62 104 ASN A CA 1
ATOM 750 C C . ASN A 1 104 ? 0.828 0.873 9.777 1.00 89.62 10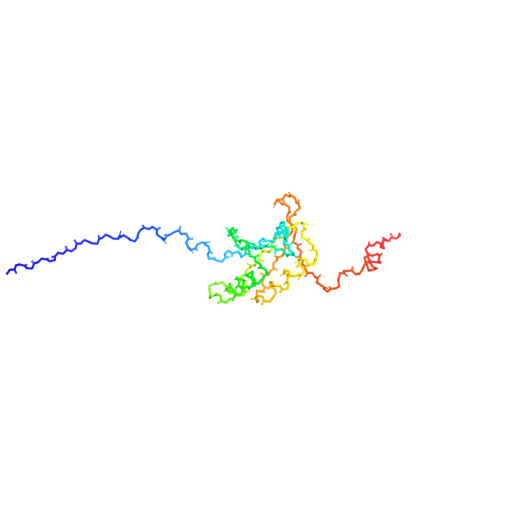4 ASN A C 1
ATOM 752 O O . ASN A 1 104 ? -0.149 0.258 9.363 1.00 89.62 104 ASN A O 1
ATOM 756 N N . VAL A 1 105 ? 1.907 1.099 9.029 1.00 91.25 105 VAL A N 1
ATOM 757 C CA . VAL A 1 105 ? 2.033 0.674 7.629 1.00 91.25 105 VAL A CA 1
ATOM 758 C C . VAL A 1 105 ? 3.307 -0.141 7.466 1.00 91.25 105 VAL A C 1
ATOM 760 O O . VAL A 1 105 ? 4.382 0.329 7.837 1.00 91.25 105 VAL A O 1
ATOM 763 N N . ARG A 1 106 ? 3.186 -1.333 6.882 1.00 90.69 106 ARG A N 1
ATOM 764 C CA . ARG A 1 106 ? 4.305 -2.228 6.560 1.00 90.69 106 ARG A CA 1
ATOM 765 C C . ARG A 1 106 ? 4.286 -2.527 5.067 1.00 90.69 106 ARG A C 1
ATOM 767 O O . ARG A 1 106 ? 3.210 -2.734 4.507 1.00 90.69 106 ARG A O 1
ATOM 774 N N . TYR A 1 107 ? 5.454 -2.517 4.433 1.00 90.69 107 TYR A N 1
ATOM 775 C CA . TYR A 1 107 ? 5.585 -2.756 2.998 1.00 90.69 107 TYR A CA 1
ATOM 776 C C . TYR A 1 107 ? 6.257 -4.093 2.764 1.00 90.69 107 TYR A C 1
ATOM 778 O O . TYR A 1 107 ? 7.212 -4.446 3.447 1.00 90.69 107 TYR A O 1
ATOM 786 N N . PHE A 1 108 ? 5.755 -4.812 1.778 1.00 90.44 108 PHE A N 1
ATOM 787 C CA . PHE A 1 108 ? 6.138 -6.168 1.462 1.00 90.44 108 PHE A CA 1
ATOM 788 C C . PHE A 1 108 ? 6.347 -6.283 -0.043 1.00 90.44 108 PHE A C 1
ATOM 790 O O . PHE A 1 108 ? 5.566 -5.724 -0.807 1.00 90.44 108 PHE A O 1
ATOM 797 N N . VAL A 1 109 ? 7.377 -7.000 -0.477 1.00 88.06 109 VAL A N 1
ATOM 798 C CA . VAL A 1 109 ? 7.595 -7.337 -1.891 1.00 88.06 109 VAL A CA 1
ATOM 799 C C . VAL A 1 109 ? 7.559 -8.851 -2.071 1.00 88.06 109 VAL A C 1
ATOM 801 O O . VAL A 1 109 ? 8.076 -9.593 -1.231 1.00 88.06 109 VAL A O 1
ATOM 804 N N . TYR A 1 110 ? 6.938 -9.302 -3.161 1.00 77.12 110 TYR A N 1
ATOM 805 C CA . TYR A 1 110 ? 6.890 -10.714 -3.536 1.00 77.12 110 TYR A CA 1
ATOM 806 C C . TYR A 1 110 ? 8.077 -11.093 -4.419 1.00 77.12 110 TYR A C 1
ATOM 808 O O . TYR A 1 110 ? 8.340 -10.441 -5.431 1.00 77.12 110 TYR A O 1
ATOM 816 N N . HIS A 1 111 ? 8.757 -12.190 -4.088 1.00 63.66 111 HIS A N 1
ATOM 817 C CA . HIS A 1 111 ? 9.854 -12.737 -4.892 1.00 63.66 111 HIS A CA 1
ATOM 818 C C . HIS A 1 111 ? 9.381 -13.902 -5.773 1.00 63.66 111 HIS A C 1
ATOM 820 O O . HIS A 1 111 ? 9.799 -15.040 -5.587 1.00 63.66 111 HIS A O 1
ATOM 826 N N . GLY A 1 112 ? 8.491 -13.627 -6.734 1.00 55.69 112 GLY A N 1
ATOM 827 C CA . GLY A 1 112 ? 8.040 -14.593 -7.755 1.00 55.69 112 GLY A CA 1
ATOM 828 C C . GLY A 1 112 ? 7.114 -15.720 -7.263 1.00 55.69 112 GLY A C 1
ATOM 829 O O . GLY A 1 112 ? 6.327 -16.232 -8.053 1.00 55.69 112 GLY A O 1
ATOM 830 N N . ASP A 1 113 ? 7.156 -16.049 -5.972 1.00 57.03 113 ASP A N 1
ATOM 831 C CA . ASP A 1 113 ? 6.236 -16.938 -5.258 1.00 57.03 113 ASP A CA 1
ATOM 832 C C . ASP A 1 113 ? 5.581 -16.154 -4.096 1.00 57.03 113 ASP A C 1
ATOM 834 O O . ASP A 1 113 ? 6.302 -15.522 -3.315 1.00 57.03 113 ASP A O 1
ATOM 838 N N . PRO A 1 114 ? 4.239 -16.172 -3.942 1.00 54.88 114 PRO A N 1
ATOM 839 C CA . PRO A 1 114 ? 3.542 -15.587 -2.792 1.00 54.88 114 PRO A CA 1
ATOM 840 C C . PRO A 1 114 ? 4.031 -16.078 -1.419 1.00 54.88 114 PRO A C 1
ATOM 842 O O . PRO A 1 114 ? 3.777 -15.408 -0.417 1.00 54.88 114 PRO A O 1
ATOM 845 N N . SER A 1 115 ? 4.716 -17.227 -1.353 1.00 59.91 115 SER A N 1
ATOM 846 C CA . SER A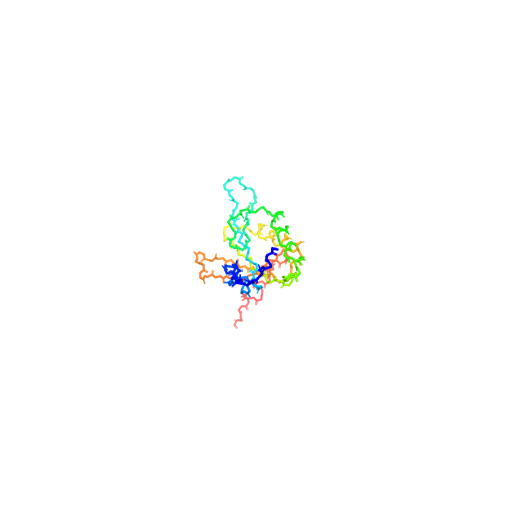 1 115 ? 5.320 -17.764 -0.124 1.00 59.91 115 SER A CA 1
ATOM 847 C C . SER A 1 115 ? 6.588 -17.019 0.323 1.00 59.91 115 SER A C 1
ATOM 849 O O . SER A 1 115 ? 6.976 -17.104 1.491 1.00 59.91 115 SER A O 1
ATOM 851 N N . MET A 1 116 ? 7.211 -16.245 -0.573 1.00 57.88 116 MET A N 1
ATOM 852 C CA . MET A 1 116 ? 8.428 -15.481 -0.310 1.00 57.88 116 MET A CA 1
ATOM 853 C C . MET A 1 116 ? 8.133 -13.983 -0.274 1.00 57.88 116 MET A C 1
ATOM 855 O O . MET A 1 116 ? 8.171 -13.286 -1.291 1.00 57.88 116 MET A O 1
ATOM 859 N N . VAL A 1 117 ? 7.865 -13.494 0.936 1.00 74.81 117 VAL A N 1
ATOM 860 C CA . VAL A 1 117 ? 7.549 -12.093 1.207 1.00 74.81 117 VAL A CA 1
ATOM 861 C C . VAL A 1 117 ? 8.687 -11.453 1.997 1.00 74.81 117 VAL A C 1
ATOM 863 O O . VAL A 1 117 ? 9.013 -11.911 3.092 1.00 74.81 117 VAL A O 1
ATOM 866 N N . ALA A 1 118 ? 9.274 -10.383 1.464 1.00 81.62 118 ALA A N 1
ATOM 867 C CA . ALA A 1 118 ? 10.271 -9.587 2.176 1.00 81.62 118 ALA A CA 1
ATOM 868 C C . ALA A 1 118 ? 9.658 -8.260 2.629 1.00 81.62 118 ALA A C 1
ATOM 870 O O . ALA A 1 118 ? 9.123 -7.510 1.811 1.00 81.62 118 ALA A O 1
ATOM 871 N N . GLU A 1 119 ? 9.732 -7.965 3.928 1.00 85.12 119 GLU A N 1
ATOM 872 C CA . GLU A 1 119 ? 9.369 -6.646 4.444 1.00 85.12 119 GLU A CA 1
ATOM 873 C C . GLU A 1 119 ? 10.474 -5.634 4.139 1.00 85.12 119 GLU A C 1
ATOM 875 O O . GLU A 1 119 ? 11.662 -5.929 4.276 1.00 85.12 119 GLU A O 1
ATOM 880 N N . PHE A 1 120 ? 10.085 -4.418 3.771 1.00 83.31 120 PHE A N 1
ATOM 881 C CA . PHE A 1 120 ? 11.012 -3.312 3.596 1.00 83.31 120 PHE A CA 1
ATOM 882 C C . PHE A 1 120 ? 10.401 -1.993 4.077 1.00 83.31 120 PHE A C 1
ATOM 884 O O . PHE A 1 120 ? 9.187 -1.848 4.217 1.00 83.31 120 PHE A O 1
ATOM 891 N N . VAL A 1 121 ? 11.255 -1.002 4.324 1.00 82.06 121 VAL A N 1
ATOM 892 C CA . VAL A 1 121 ? 10.834 0.371 4.623 1.00 82.06 121 VAL A CA 1
ATOM 893 C C . VAL A 1 121 ? 11.179 1.233 3.410 1.00 82.06 121 VAL A C 1
ATOM 895 O O . VAL A 1 121 ? 12.363 1.363 3.093 1.00 82.06 121 VAL A O 1
ATOM 898 N N . PRO A 1 122 ? 10.192 1.822 2.708 1.00 74.69 122 PRO A N 1
ATOM 899 C CA . PRO A 1 122 ? 10.472 2.756 1.629 1.00 74.69 122 PRO A CA 1
ATOM 900 C C . PRO A 1 122 ? 11.207 3.969 2.202 1.00 74.69 122 PRO A C 1
ATOM 902 O O . PRO A 1 122 ? 10.625 4.742 2.964 1.00 74.69 122 PRO A O 1
ATOM 905 N N . SER A 1 123 ? 12.480 4.142 1.849 1.00 66.38 123 SER A N 1
ATOM 906 C CA . SER A 1 123 ? 13.236 5.344 2.198 1.00 66.38 123 SER A CA 1
ATOM 907 C C . SER A 1 123 ? 13.443 6.205 0.961 1.00 66.38 123 SER A C 1
ATOM 909 O O . SER A 1 123 ? 14.030 5.753 -0.020 1.00 66.38 123 SER A O 1
ATOM 911 N N . SER A 1 124 ? 12.975 7.454 1.014 1.00 55.84 124 SER A N 1
ATOM 912 C CA . SER A 1 124 ? 13.360 8.491 0.049 1.00 55.84 124 SER A CA 1
ATOM 913 C C . SER A 1 124 ? 14.623 9.239 0.471 1.00 55.84 124 SER A C 1
ATOM 915 O O . SER A 1 124 ? 15.236 9.904 -0.358 1.00 55.84 124 SER A O 1
ATOM 917 N N . ASP A 1 125 ? 14.999 9.144 1.750 1.00 48.47 125 ASP A N 1
ATOM 918 C CA . ASP A 1 125 ? 16.114 9.883 2.328 1.00 48.47 125 ASP A CA 1
ATOM 919 C C . ASP A 1 125 ? 17.289 8.934 2.558 1.00 48.47 125 ASP A C 1
ATOM 921 O O . ASP A 1 125 ? 17.211 7.980 3.331 1.00 48.47 125 ASP A O 1
ATOM 925 N N . ASN A 1 126 ? 18.383 9.216 1.848 1.00 47.78 126 ASN A N 1
ATOM 926 C CA . ASN A 1 126 ? 19.690 8.584 1.990 1.00 47.78 126 ASN A CA 1
ATOM 927 C C . ASN A 1 126 ? 19.646 7.051 1.956 1.00 47.78 126 ASN A C 1
ATOM 929 O O . ASN A 1 126 ? 19.809 6.377 2.974 1.00 47.78 126 ASN A O 1
ATOM 933 N N . ALA A 1 127 ? 19.521 6.499 0.744 1.00 53.00 127 ALA A N 1
ATOM 934 C CA . ALA A 1 127 ? 20.082 5.182 0.465 1.00 53.00 127 ALA A CA 1
ATOM 935 C C . ALA A 1 127 ? 21.472 5.113 1.111 1.00 53.00 127 ALA A C 1
ATOM 937 O O . ALA A 1 127 ? 22.253 6.053 0.946 1.00 53.00 127 ALA A O 1
ATOM 938 N N . PHE A 1 128 ? 21.741 4.046 1.870 1.00 52.84 128 PHE A N 1
ATOM 939 C CA . PHE A 1 128 ? 23.039 3.784 2.490 1.00 52.84 128 PHE A CA 1
ATOM 940 C C . PHE A 1 128 ? 24.126 4.145 1.465 1.00 52.84 128 PHE A C 1
ATOM 942 O O . PHE A 1 128 ? 24.175 3.503 0.409 1.00 52.84 128 PHE A O 1
ATOM 949 N N . PRO A 1 129 ? 24.900 5.232 1.658 1.00 57.06 129 PRO A N 1
ATOM 950 C CA . PRO A 1 129 ? 25.808 5.680 0.616 1.00 57.06 129 PRO A CA 1
ATOM 951 C C . PRO A 1 129 ? 26.773 4.529 0.350 1.00 57.06 129 PRO A C 1
ATOM 953 O O . PRO A 1 129 ? 27.363 4.006 1.292 1.00 57.06 129 PRO A O 1
ATOM 956 N N . ARG A 1 130 ? 26.891 4.093 -0.912 1.00 59.16 130 ARG A N 1
ATOM 957 C CA . ARG A 1 130 ? 27.726 2.936 -1.299 1.00 59.16 130 ARG A CA 1
ATOM 958 C C . ARG A 1 130 ? 29.126 3.001 -0.679 1.00 59.16 130 ARG A C 1
ATOM 960 O O . ARG A 1 130 ? 29.628 1.991 -0.211 1.00 59.16 130 ARG A O 1
ATOM 967 N N . SER A 1 131 ? 29.672 4.212 -0.560 1.00 61.44 131 SER A N 1
ATOM 968 C CA . SER A 1 131 ? 30.950 4.491 0.097 1.00 61.44 131 SER A CA 1
ATOM 969 C C . SER A 1 131 ? 31.038 4.029 1.557 1.00 61.44 131 SER A C 1
ATOM 971 O O . SER A 1 131 ? 32.118 3.639 1.982 1.00 61.44 131 SER A O 1
ATOM 973 N N . ARG A 1 132 ? 29.936 4.042 2.322 1.00 59.69 132 ARG A N 1
ATOM 974 C CA . ARG A 1 132 ? 29.895 3.472 3.679 1.00 59.69 132 ARG A CA 1
ATOM 975 C C . ARG A 1 132 ? 29.780 1.954 3.688 1.00 59.69 132 ARG A C 1
ATOM 977 O O . ARG A 1 132 ? 30.303 1.320 4.595 1.00 59.69 132 ARG A O 1
ATOM 984 N N . LEU A 1 133 ? 29.111 1.367 2.696 1.00 63.06 133 LEU A N 1
ATOM 985 C CA . LEU A 1 133 ? 29.011 -0.090 2.576 1.00 63.06 133 LEU A CA 1
ATOM 986 C C . LEU A 1 133 ? 30.399 -0.699 2.314 1.00 63.06 133 LEU A C 1
ATOM 988 O O . LEU A 1 133 ? 30.791 -1.669 2.963 1.00 63.06 133 LEU A O 1
ATOM 992 N N . ASP A 1 134 ? 31.166 -0.062 1.426 1.00 60.44 134 ASP A N 1
ATOM 993 C CA . ASP A 1 134 ? 32.536 -0.463 1.099 1.00 60.44 134 ASP A CA 1
ATOM 994 C C . ASP A 1 134 ? 33.501 -0.267 2.285 1.00 60.44 134 ASP A C 1
ATOM 996 O O . ASP A 1 134 ? 34.432 -1.052 2.454 1.00 60.44 134 ASP A O 1
ATOM 1000 N N . SER A 1 135 ? 33.277 0.742 3.140 1.00 61.28 135 SER A N 1
ATOM 1001 C CA . SER A 1 135 ? 34.148 1.021 4.291 1.00 61.28 135 SER A CA 1
ATOM 1002 C C . SER A 1 135 ? 33.805 0.245 5.566 1.00 61.28 135 SER A C 1
ATOM 1004 O O . SER A 1 135 ? 34.705 -0.031 6.351 1.00 61.28 135 SER A O 1
ATOM 1006 N N . GLU A 1 136 ? 32.529 -0.067 5.817 1.00 59.19 136 GLU A N 1
ATOM 1007 C CA . GLU A 1 136 ? 32.082 -0.688 7.078 1.00 59.19 136 GLU A CA 1
ATOM 1008 C C . GLU A 1 136 ? 31.805 -2.194 6.950 1.00 59.19 136 GLU A C 1
ATOM 1010 O O . GLU A 1 136 ? 31.959 -2.919 7.929 1.00 59.19 136 GLU A O 1
ATOM 1015 N N . VAL A 1 137 ? 31.416 -2.685 5.764 1.00 60.75 137 VAL A N 1
ATOM 1016 C CA . VAL A 1 137 ? 30.998 -4.090 5.566 1.00 60.75 137 VAL A CA 1
ATOM 1017 C C . VAL A 1 137 ? 32.026 -4.891 4.764 1.00 60.75 137 VAL A C 1
ATOM 1019 O O . VAL A 1 137 ? 32.225 -6.073 5.032 1.00 60.75 137 VAL A O 1
ATOM 1022 N N . MET A 1 138 ? 32.715 -4.255 3.809 1.00 58.62 138 MET A N 1
ATOM 1023 C CA . MET A 1 138 ? 33.759 -4.899 2.993 1.00 58.62 138 MET A CA 1
ATOM 1024 C C . MET A 1 138 ? 35.178 -4.726 3.550 1.00 58.62 138 MET A C 1
ATOM 1026 O O . MET A 1 138 ? 36.118 -5.329 3.029 1.00 58.62 138 MET A O 1
ATOM 1030 N N . ALA A 1 139 ? 35.353 -3.959 4.631 1.00 57.47 139 ALA A N 1
ATOM 1031 C CA . ALA A 1 139 ? 36.588 -3.954 5.405 1.00 57.47 139 ALA A CA 1
ATOM 1032 C C . ALA A 1 139 ? 36.677 -5.245 6.239 1.00 57.47 139 ALA A C 1
ATOM 1034 O O . ALA A 1 139 ? 36.507 -5.243 7.456 1.00 57.47 139 ALA A O 1
ATOM 1035 N N . ALA A 1 140 ? 36.910 -6.374 5.566 1.00 51.12 140 ALA A N 1
ATOM 1036 C CA . ALA A 1 140 ? 37.280 -7.616 6.227 1.00 51.12 140 ALA A CA 1
ATOM 1037 C C . ALA A 1 140 ? 38.540 -7.375 7.087 1.00 51.12 140 ALA A C 1
ATOM 1039 O O . ALA A 1 140 ? 39.471 -6.708 6.614 1.00 51.12 140 ALA A O 1
ATOM 1040 N N . PRO A 1 141 ? 38.607 -7.887 8.331 1.00 54.97 141 PRO A N 1
ATOM 1041 C CA . PRO A 1 141 ? 39.846 -7.837 9.092 1.00 54.97 141 PRO A CA 1
ATOM 1042 C C . PRO A 1 141 ? 40.897 -8.674 8.350 1.00 54.97 141 PRO A C 1
ATOM 1044 O O . PRO A 1 141 ? 40.593 -9.769 7.874 1.00 54.97 141 PRO A O 1
ATOM 1047 N N . LYS A 1 142 ? 42.107 -8.126 8.207 1.00 52.62 142 LYS A N 1
ATOM 1048 C CA . LYS A 1 142 ? 43.274 -8.885 7.740 1.00 52.62 142 LYS A CA 1
ATOM 1049 C C . LYS A 1 142 ? 43.655 -9.963 8.744 1.00 52.62 142 LYS A C 1
ATOM 1051 O O . LYS A 1 142 ? 43.552 -9.673 9.957 1.00 52.62 142 LYS A O 1
#

Foldseek 3Di:
DDDDDDDDDDDPPPDDPDDPPVPQQDAWEKEWADADVPDPAIWIDIDPDPDTDGLVRVLVVLLCQCPDPRRHQARAYEYEYEPPDDLVRVVSNVVSNVNSNRDHYWYWYDDVDPVDIDIDDNDPPDDPPVVVCCVPVVCDPD

Organism: NCBI:txid463014

pLDDT: mean 75.44, std 18.58, range [36.56, 95.5]

Radius of gyration: 24.04 Å; chains: 1; bounding box: 112×29×42 Å

Sequence (142 aa):
MKMKFPQKILLLVAGWTLSAAALAAGPVVVDAHPPAKGAKSPQYTVDADTRRLDGKQLGQALAAVAKDKARGANTPVAVLVDPALSMNDVSALARVVRQSGMKNVRYFVYHGDPSMVAEFVPSSDNAFPRSRLDSEVMAAPK

Secondary structure (DSSP, 8-state):
--------------SSSSSSSSSTTPPEEEEEEPPPTT-SS-EEEETT----B-HHHHHHHHHHHHH-TTT-TTS-EEEEE-TTS-HHHHHHHHHHHHHHT---EEEEEEESEEEEEEEE----S----HHHHHHHTS----